Protein AF-A0A969VGE6-F1 (afdb_monomer_lite)

Structure (mmCIF, N/CA/C/O backbone):
data_AF-A0A969VGE6-F1
#
_entry.id   AF-A0A969VGE6-F1
#
loop_
_atom_site.group_PDB
_atom_site.id
_atom_site.type_symbol
_atom_site.label_atom_id
_atom_site.label_alt_id
_atom_site.label_comp_id
_atom_site.label_asym_id
_atom_site.label_entity_id
_atom_site.label_seq_id
_atom_site.pdbx_PDB_ins_code
_atom_site.Cartn_x
_atom_site.Cartn_y
_atom_site.Cartn_z
_atom_site.occupancy
_atom_site.B_iso_or_equiv
_atom_site.auth_seq_id
_atom_site.auth_comp_id
_atom_site.auth_asym_id
_atom_site.auth_atom_id
_atom_site.pdbx_PDB_model_num
ATOM 1 N N . MET A 1 1 ? -22.972 18.312 8.524 1.00 81.56 1 MET A N 1
ATOM 2 C CA . MET A 1 1 ? -21.758 17.666 9.068 1.00 81.56 1 MET A CA 1
ATOM 3 C C . MET A 1 1 ? -22.139 16.265 9.513 1.00 81.56 1 MET A C 1
ATOM 5 O O . MET A 1 1 ? -23.066 16.156 10.305 1.00 81.56 1 MET A O 1
ATOM 9 N N . GLN A 1 2 ? -21.509 15.220 8.972 1.00 86.50 2 GLN A N 1
ATOM 10 C CA . GLN A 1 2 ? -21.722 13.849 9.452 1.00 86.50 2 GLN A CA 1
ATOM 11 C C . GLN A 1 2 ? -20.735 13.562 10.598 1.00 86.50 2 GLN A C 1
ATOM 13 O O . GLN A 1 2 ? -19.533 13.720 10.386 1.00 86.50 2 GLN A O 1
ATOM 18 N N . PRO A 1 3 ? -21.205 13.208 11.808 1.00 89.62 3 PRO A N 1
ATOM 19 C CA . PRO A 1 3 ? -20.325 12.905 12.932 1.00 89.62 3 PRO A CA 1
ATOM 20 C C . PRO A 1 3 ? -19.694 11.512 12.800 1.00 89.62 3 PRO A C 1
ATOM 22 O O . PRO A 1 3 ? -20.323 10.574 12.308 1.00 89.62 3 PRO A O 1
ATOM 25 N N . ILE A 1 4 ? -18.464 11.369 13.297 1.00 87.62 4 ILE A N 1
ATOM 26 C CA . ILE A 1 4 ? -17.798 10.068 13.435 1.00 87.62 4 ILE A CA 1
ATOM 27 C C . ILE A 1 4 ? -18.341 9.393 14.695 1.00 87.62 4 ILE A C 1
ATOM 29 O O . ILE A 1 4 ? -18.264 9.961 15.782 1.00 87.62 4 ILE A O 1
ATOM 33 N N 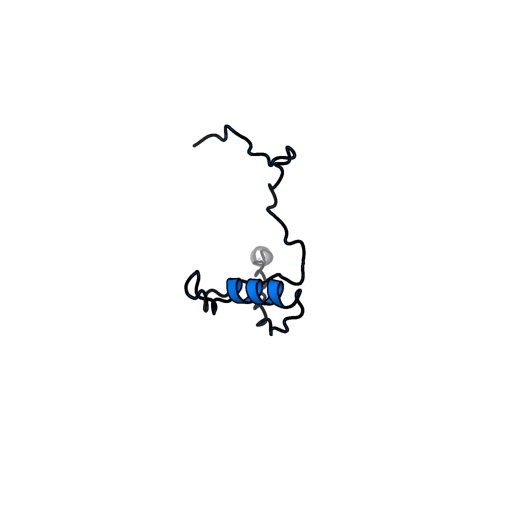. VAL A 1 5 ? -18.890 8.189 14.548 1.00 90.25 5 VAL A N 1
ATOM 34 C CA . VAL A 1 5 ? -19.573 7.470 15.640 1.00 90.25 5 VAL A CA 1
ATOM 35 C C . VAL A 1 5 ? -18.917 6.137 16.005 1.00 90.25 5 VAL A C 1
ATOM 37 O O . VAL A 1 5 ? -19.286 5.537 17.009 1.00 90.25 5 VAL A O 1
ATOM 40 N N . LEU A 1 6 ? -17.950 5.663 15.210 1.00 90.19 6 LEU A N 1
ATOM 41 C CA . LEU A 1 6 ? -17.327 4.345 15.362 1.00 90.19 6 LEU A CA 1
ATOM 42 C C . LEU A 1 6 ? -15.829 4.393 15.030 1.00 90.19 6 LEU A C 1
ATOM 44 O O . LEU A 1 6 ? -15.409 5.140 14.147 1.00 90.19 6 LEU A O 1
ATOM 48 N N . LYS A 1 7 ? -15.043 3.548 15.710 1.00 88.81 7 LYS A N 1
ATOM 49 C CA . LYS A 1 7 ? -13.639 3.247 15.385 1.00 88.81 7 LYS A CA 1
ATOM 50 C C . LYS A 1 7 ? -13.548 1.792 14.929 1.00 88.81 7 LYS A C 1
ATOM 52 O O . LYS A 1 7 ? -14.079 0.910 15.598 1.00 88.81 7 LYS A O 1
ATOM 57 N N . VAL A 1 8 ? -12.883 1.546 13.803 1.00 90.62 8 VAL A N 1
ATOM 58 C CA . VAL A 1 8 ? -12.683 0.194 13.262 1.00 90.62 8 VAL A CA 1
ATOM 59 C C . VAL A 1 8 ? -11.309 -0.308 13.689 1.00 90.62 8 VAL A C 1
ATOM 61 O O . VAL A 1 8 ? -10.305 0.343 13.413 1.00 90.62 8 VAL A O 1
ATOM 64 N N . ALA A 1 9 ? -11.269 -1.457 14.361 1.00 94.88 9 ALA A N 1
ATOM 65 C CA . ALA A 1 9 ? -10.040 -2.124 14.774 1.00 94.88 9 ALA A CA 1
ATOM 66 C C . ALA A 1 9 ? -9.854 -3.455 14.040 1.00 94.88 9 ALA A C 1
ATOM 68 O O . ALA A 1 9 ? -10.828 -4.097 13.647 1.00 94.88 9 ALA A O 1
ATOM 69 N N . ASN A 1 10 ? -8.598 -3.863 13.852 1.00 93.38 10 ASN A N 1
ATOM 70 C CA . ASN A 1 10 ? -8.268 -5.185 13.325 1.00 93.38 10 ASN A CA 1
ATOM 71 C C . ASN A 1 10 ? -8.539 -6.286 14.372 1.00 93.38 10 ASN A C 1
ATOM 73 O O . ASN A 1 10 ? -8.908 -6.007 15.513 1.00 93.38 10 ASN A O 1
ATOM 77 N N . ALA A 1 11 ? -8.315 -7.551 14.001 1.00 96.06 11 ALA A N 1
ATOM 78 C CA . ALA A 1 11 ? -8.505 -8.696 14.900 1.00 96.06 11 ALA A CA 1
ATOM 79 C C . ALA A 1 11 ? -7.653 -8.630 16.188 1.00 96.06 11 ALA A C 1
ATOM 81 O O . ALA A 1 11 ? -7.980 -9.280 17.176 1.00 96.06 11 ALA A O 1
ATOM 82 N N . SER A 1 12 ? -6.584 -7.832 16.189 1.00 94.88 12 SER A N 1
ATOM 83 C CA . SER A 1 12 ? -5.709 -7.590 17.340 1.00 94.88 12 SER A CA 1
ATOM 84 C C . SER A 1 12 ? -6.114 -6.360 18.164 1.00 94.88 12 SER A C 1
ATOM 86 O O . SER A 1 12 ? -5.398 -5.989 19.088 1.00 94.88 12 SER A O 1
ATOM 88 N N . GLY A 1 13 ? -7.228 -5.696 17.838 1.00 93.25 13 GLY A N 1
ATOM 89 C CA . GLY A 1 13 ? -7.694 -4.489 18.527 1.00 93.25 13 GLY A CA 1
ATOM 90 C C . GLY A 1 13 ? -6.961 -3.198 18.137 1.00 93.25 13 GLY A C 1
ATOM 91 O O . GLY A 1 13 ? -7.251 -2.141 18.696 1.00 93.25 13 GLY A O 1
ATOM 92 N N . PHE A 1 14 ? -6.049 -3.239 17.160 1.00 92.38 14 PHE A N 1
ATOM 93 C CA . PHE A 1 14 ? -5.308 -2.064 16.698 1.00 92.38 14 PHE A CA 1
ATOM 94 C C . PHE A 1 14 ? -6.080 -1.297 15.614 1.00 92.38 1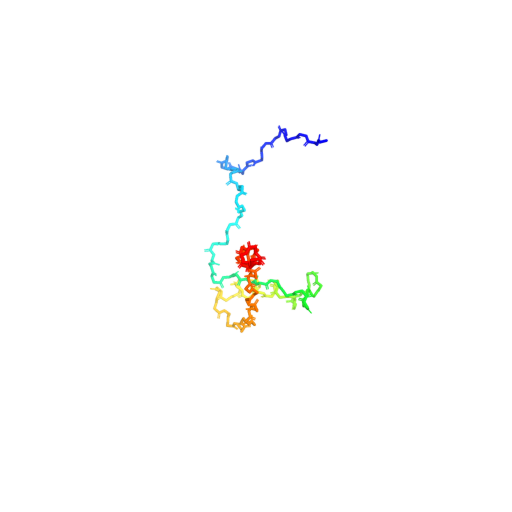4 PHE A C 1
ATOM 96 O O . PHE A 1 14 ? -6.658 -1.890 14.700 1.00 92.38 14 PHE A O 1
ATOM 103 N N . SER A 1 15 ? -6.100 0.033 15.725 1.00 91.38 15 SER A N 1
ATOM 104 C CA . SER A 1 15 ? -6.934 0.926 14.901 1.00 91.38 15 SER A CA 1
ATOM 105 C C . SER A 1 15 ? -6.300 2.294 14.616 1.00 91.38 15 SER A C 1
ATOM 107 O O . SER A 1 15 ? -6.939 3.153 14.011 1.00 91.38 15 SER A O 1
ATOM 109 N N . ASP A 1 16 ? -5.062 2.519 15.055 1.00 91.12 16 ASP A N 1
ATOM 110 C CA . ASP A 1 16 ? -4.392 3.820 14.997 1.00 91.12 16 ASP A CA 1
ATOM 111 C C . ASP A 1 16 ? -3.571 3.974 13.709 1.00 91.12 16 ASP A C 1
ATOM 113 O O . ASP A 1 16 ? -2.348 4.070 13.721 1.00 91.12 16 ASP A O 1
ATOM 117 N N . TYR A 1 17 ? -4.275 3.977 12.573 1.00 89.88 17 TYR A N 1
ATOM 118 C CA . TYR A 1 17 ? -3.704 4.205 11.238 1.00 89.88 17 TYR A CA 1
ATOM 119 C C . TYR A 1 17 ? -3.875 5.664 10.772 1.00 89.88 17 TYR A C 1
ATOM 121 O O . TYR A 1 17 ? -4.049 5.920 9.582 1.00 89.88 17 TYR A O 1
ATOM 129 N N . GLN A 1 18 ? -3.887 6.641 11.691 1.00 90.00 18 GLN A N 1
ATOM 130 C CA . GLN A 1 18 ? -4.197 8.047 11.368 1.00 90.00 18 GLN A CA 1
ATOM 131 C C . GLN A 1 18 ? -3.213 8.663 10.366 1.00 90.00 18 GLN A C 1
ATOM 133 O O . GLN A 1 18 ? -3.602 9.513 9.570 1.00 90.00 18 GLN A O 1
ATOM 138 N N . ASN A 1 19 ? -1.958 8.210 10.388 1.00 90.12 19 ASN A N 1
ATOM 139 C CA . ASN A 1 19 ? -0.900 8.688 9.497 1.00 90.12 19 ASN A CA 1
ATOM 140 C C . ASN A 1 19 ? -0.814 7.885 8.184 1.00 90.12 19 ASN A C 1
ATOM 142 O O . ASN A 1 19 ? 0.082 8.119 7.379 1.00 90.12 19 ASN A O 1
ATOM 146 N N . GLY A 1 20 ? -1.741 6.947 7.960 1.00 88.69 20 GLY A N 1
ATOM 147 C CA . GLY A 1 20 ? -1.708 6.007 6.843 1.00 88.69 20 GLY A CA 1
ATOM 148 C C . GLY A 1 20 ? -1.013 4.688 7.187 1.00 88.69 20 GLY A C 1
ATOM 149 O O . GLY A 1 20 ? -0.642 4.429 8.332 1.00 88.69 20 GLY A O 1
ATOM 150 N N . ILE A 1 21 ? -0.885 3.826 6.178 1.00 88.81 21 ILE A N 1
ATOM 151 C CA . ILE A 1 21 ? -0.172 2.548 6.268 1.00 88.81 21 ILE A CA 1
ATOM 152 C C . ILE A 1 21 ? 1.122 2.701 5.480 1.00 88.81 21 ILE A C 1
ATOM 154 O O . ILE A 1 21 ? 1.092 2.888 4.263 1.00 88.81 21 ILE A O 1
ATOM 158 N N . GLU A 1 22 ? 2.250 2.632 6.176 1.00 89.19 22 GLU A N 1
ATOM 159 C CA . GLU A 1 22 ? 3.559 2.710 5.539 1.00 89.19 22 GLU A CA 1
ATOM 160 C C . GLU A 1 22 ? 3.926 1.369 4.880 1.00 89.19 22 GLU A C 1
ATOM 162 O O . GLU A 1 22 ? 3.656 0.304 5.446 1.00 89.19 22 GLU A O 1
ATOM 167 N N . PRO A 1 23 ? 4.545 1.381 3.687 1.00 85.75 23 PRO A N 1
ATOM 168 C CA . PRO A 1 23 ? 5.070 0.168 3.077 1.00 85.75 23 PRO A CA 1
ATOM 169 C C . PRO A 1 23 ? 6.197 -0.433 3.924 1.00 85.75 23 PRO A C 1
ATOM 171 O O . PRO A 1 23 ? 7.125 0.270 4.313 1.00 85.75 23 PRO A O 1
ATOM 174 N N . GLU A 1 24 ? 6.183 -1.752 4.118 1.00 86.06 24 GLU A N 1
ATOM 175 C CA . GLU A 1 24 ? 7.258 -2.461 4.833 1.00 86.06 24 GLU A CA 1
ATOM 176 C C . GLU A 1 24 ? 8.620 -2.319 4.128 1.00 86.06 24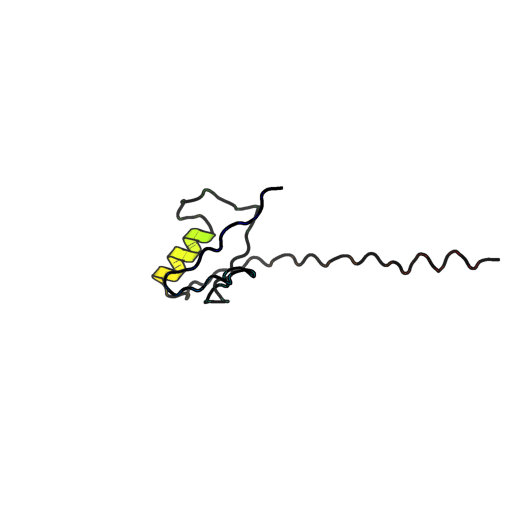 GLU A C 1
ATOM 178 O O . GLU A 1 24 ? 9.666 -2.255 4.770 1.00 86.06 24 GLU A O 1
ATOM 183 N N . ASN A 1 25 ? 8.617 -2.245 2.791 1.00 80.94 25 ASN A N 1
ATOM 184 C CA . ASN A 1 25 ? 9.833 -2.124 1.996 1.00 80.94 25 ASN A CA 1
ATOM 185 C C . ASN A 1 25 ? 9.965 -0.717 1.377 1.00 80.94 25 ASN A C 1
ATOM 187 O O . ASN A 1 25 ? 9.276 -0.428 0.392 1.00 80.94 25 ASN A O 1
ATOM 191 N N . PRO A 1 26 ? 10.899 0.128 1.857 1.00 77.19 26 PRO A N 1
ATOM 192 C CA . PRO A 1 26 ? 11.103 1.476 1.322 1.00 77.19 26 PRO A CA 1
ATOM 193 C C . PRO A 1 26 ? 11.651 1.477 -0.114 1.00 77.19 26 PRO A C 1
ATOM 195 O O . PRO A 1 26 ? 11.511 2.462 -0.832 1.00 77.19 26 PRO A O 1
ATOM 198 N N . ASN A 1 27 ? 12.221 0.362 -0.586 1.00 74.75 27 ASN A N 1
ATOM 199 C CA . ASN A 1 27 ? 12.660 0.209 -1.976 1.00 74.75 27 ASN A CA 1
ATOM 200 C C . ASN A 1 27 ? 11.500 -0.120 -2.937 1.00 74.75 27 ASN A C 1
ATOM 202 O O . ASN A 1 27 ? 11.715 -0.273 -4.142 1.00 74.75 27 ASN A O 1
ATOM 206 N N . ASN A 1 28 ? 10.271 -0.269 -2.430 1.00 78.69 28 ASN A N 1
ATOM 207 C CA . ASN A 1 28 ? 9.076 -0.534 -3.229 1.00 78.69 28 ASN A CA 1
ATOM 208 C C . ASN A 1 28 ? 8.128 0.672 -3.305 1.00 78.69 28 ASN A C 1
ATOM 210 O O . ASN A 1 28 ? 6.912 0.513 -3.370 1.00 78.69 28 ASN A O 1
ATOM 214 N N . ILE A 1 29 ? 8.689 1.879 -3.301 1.00 82.56 29 ILE A N 1
ATOM 215 C CA . ILE A 1 29 ? 7.939 3.118 -3.486 1.00 82.56 29 ILE A CA 1
ATOM 216 C C . ILE A 1 29 ? 7.983 3.476 -4.973 1.00 82.56 29 ILE A C 1
ATOM 218 O O . ILE A 1 29 ? 9.055 3.695 -5.538 1.00 82.56 29 ILE A O 1
ATOM 222 N N . LEU A 1 30 ? 6.813 3.518 -5.608 1.00 84.69 30 LEU A N 1
ATOM 223 C CA . LEU A 1 30 ? 6.646 3.956 -6.990 1.00 84.69 30 LEU A CA 1
ATOM 224 C C . LEU A 1 30 ? 5.780 5.216 -6.995 1.00 84.69 30 LEU A C 1
ATOM 226 O O . LEU A 1 30 ? 4.674 5.206 -6.463 1.00 84.69 30 LEU A O 1
ATOM 230 N N . ALA A 1 31 ? 6.297 6.298 -7.575 1.00 85.81 31 ALA A N 1
ATOM 231 C CA . ALA A 1 31 ? 5.519 7.512 -7.783 1.00 85.81 31 ALA A CA 1
ATOM 232 C C . ALA A 1 31 ? 4.521 7.306 -8.928 1.00 85.81 31 ALA A C 1
ATOM 234 O O . ALA A 1 31 ? 4.844 6.667 -9.931 1.00 85.81 31 ALA A O 1
ATOM 235 N N . GLU A 1 32 ? 3.324 7.863 -8.779 1.00 84.38 32 GLU A N 1
ATOM 236 C CA . GLU A 1 32 ? 2.309 7.841 -9.826 1.00 84.38 32 GLU A CA 1
ATOM 237 C C . GLU A 1 32 ? 2.704 8.766 -10.987 1.00 84.38 32 GLU A C 1
ATOM 239 O O . GLU A 1 32 ? 3.123 9.907 -10.778 1.00 84.38 32 GLU A O 1
ATOM 244 N N . ASP A 1 33 ? 2.567 8.267 -12.217 1.00 87.69 33 ASP A N 1
ATOM 245 C CA . ASP A 1 33 ? 2.753 9.049 -13.439 1.00 87.69 33 ASP A CA 1
ATOM 246 C C . ASP A 1 33 ? 1.386 9.337 -14.065 1.00 87.69 33 ASP A C 1
ATOM 248 O O . ASP A 1 33 ? 0.778 8.468 -14.691 1.00 87.69 33 ASP A O 1
ATOM 252 N N . LEU A 1 34 ? 0.914 10.581 -13.926 1.00 86.19 34 LEU A N 1
ATOM 253 C CA . LEU A 1 34 ? -0.361 11.032 -14.496 1.00 86.19 34 LEU A CA 1
ATOM 254 C C . LEU A 1 34 ? -0.400 10.928 -16.032 1.00 86.19 34 LEU A C 1
ATOM 256 O O . LEU A 1 34 ? -1.480 10.875 -16.617 1.00 86.19 34 LEU A O 1
ATOM 260 N N . GLY A 1 35 ? 0.760 10.888 -16.698 1.00 87.25 35 GLY A N 1
ATOM 261 C CA . GLY A 1 35 ? 0.864 10.664 -18.140 1.00 87.25 35 GLY A CA 1
ATOM 262 C C . GLY A 1 35 ? 0.751 9.192 -18.547 1.00 87.25 35 GLY A C 1
ATOM 263 O O . GLY A 1 35 ? 0.661 8.897 -19.738 1.00 87.25 35 GLY A O 1
ATOM 264 N N . ASN A 1 36 ? 0.761 8.269 -17.582 1.00 82.38 36 ASN A N 1
ATOM 265 C CA . ASN A 1 36 ? 0.736 6.829 -17.810 1.00 82.38 36 ASN A CA 1
ATOM 266 C C . ASN A 1 36 ? -0.087 6.086 -16.739 1.00 82.38 36 ASN A C 1
ATOM 268 O O . ASN A 1 36 ? 0.391 5.150 -16.097 1.00 82.38 36 ASN A O 1
ATOM 272 N N . LEU A 1 37 ? -1.349 6.488 -16.571 1.00 80.56 37 LEU A N 1
ATOM 273 C CA . LEU A 1 37 ? -2.276 5.845 -15.629 1.00 80.56 37 LEU A CA 1
ATOM 274 C C . LEU A 1 37 ? -2.761 4.462 -16.095 1.00 80.56 37 LEU A C 1
ATOM 276 O O . LEU A 1 37 ? -3.184 3.658 -15.271 1.00 80.56 37 LEU A O 1
ATOM 280 N N . SER A 1 38 ? -2.644 4.153 -17.395 1.00 83.94 38 SER A N 1
ATOM 281 C CA . SER A 1 38 ? -3.065 2.868 -17.979 1.00 83.94 38 SER A CA 1
ATOM 282 C C . SER A 1 38 ? -4.510 2.472 -17.588 1.00 83.94 38 SER A C 1
ATOM 284 O O . SER A 1 38 ? -5.323 3.321 -17.228 1.00 83.94 38 SER A O 1
ATOM 286 N N . GLN A 1 39 ? -4.882 1.198 -17.752 1.00 90.81 39 GLN A N 1
ATOM 287 C CA . GLN A 1 39 ? -6.184 0.659 -17.346 1.00 90.81 39 GLN A CA 1
ATOM 288 C C . GLN A 1 39 ? -5.999 -0.302 -16.167 1.00 90.81 39 GLN A C 1
ATOM 290 O O . GLN A 1 39 ? -5.212 -1.244 -16.282 1.00 90.81 39 GLN A O 1
ATOM 295 N N . LEU A 1 40 ? -6.770 -0.102 -15.090 1.00 88.94 40 LEU A N 1
ATOM 296 C CA . LEU A 1 40 ? -6.729 -0.956 -13.899 1.00 88.94 40 LEU A CA 1
ATOM 297 C C . LEU A 1 40 ? -6.962 -2.428 -14.253 1.00 88.94 40 LEU A C 1
ATOM 299 O O . LEU A 1 40 ? -7.915 -2.766 -14.961 1.00 88.94 40 LEU A O 1
ATOM 303 N N . GLY A 1 41 ? -6.097 -3.302 -13.738 1.00 88.50 41 GLY A N 1
ATOM 304 C CA . GLY A 1 41 ? -6.166 -4.745 -13.968 1.00 88.50 41 GLY A CA 1
ATOM 305 C C . GLY A 1 41 ? -5.481 -5.220 -15.252 1.00 88.50 41 GLY A C 1
ATOM 306 O O . GLY A 1 41 ? -5.404 -6.427 -15.484 1.00 88.50 41 GLY A O 1
ATOM 307 N N . ASN A 1 42 ? -4.944 -4.318 -16.078 1.00 91.50 42 ASN A N 1
ATOM 308 C CA . ASN A 1 42 ? -4.049 -4.703 -17.164 1.00 91.50 42 ASN A CA 1
ATOM 309 C C . ASN A 1 42 ? -2.691 -5.126 -16.572 1.00 91.50 42 ASN A C 1
ATOM 311 O O . ASN A 1 42 ? -2.067 -4.313 -15.898 1.00 91.50 42 ASN A O 1
ATOM 315 N N . PRO A 1 43 ? -2.158 -6.329 -16.857 1.00 88.31 43 PRO A N 1
ATOM 316 C CA . PRO A 1 43 ? -0.852 -6.759 -16.342 1.00 88.31 43 PRO A CA 1
ATOM 317 C C . PRO A 1 43 ? 0.317 -5.826 -16.692 1.00 88.31 43 PRO A C 1
ATOM 319 O O . PRO A 1 43 ? 1.350 -5.860 -16.027 1.00 88.31 43 PRO A O 1
ATOM 322 N N . ASN A 1 44 ? 0.161 -5.006 -17.734 1.00 87.19 44 ASN A N 1
ATOM 323 C CA . ASN A 1 44 ? 1.157 -4.030 -18.166 1.00 87.19 44 ASN A CA 1
ATOM 324 C C . ASN A 1 44 ? 1.046 -2.674 -17.451 1.00 87.19 44 ASN A C 1
ATOM 326 O O . ASN A 1 44 ? 1.873 -1.800 -17.707 1.00 87.19 44 ASN A O 1
ATOM 330 N N . GLU A 1 45 ? 0.053 -2.464 -16.582 1.00 91.81 45 GLU A N 1
ATOM 331 C CA . GLU A 1 45 ? -0.031 -1.231 -15.798 1.00 91.81 45 GLU A CA 1
ATOM 332 C C . GLU A 1 45 ? 1.141 -1.140 -14.798 1.00 91.81 45 GLU A C 1
ATOM 334 O O . GLU A 1 45 ? 1.622 -2.167 -14.298 1.00 91.81 45 GLU A O 1
ATOM 339 N N . PRO A 1 46 ? 1.611 0.076 -14.471 1.00 88.75 46 PRO A N 1
ATOM 340 C CA . PRO A 1 46 ? 2.858 0.259 -13.733 1.00 88.75 46 PRO A CA 1
ATOM 341 C C . PRO A 1 46 ? 2.827 -0.343 -12.320 1.00 88.75 46 PRO A C 1
ATOM 343 O O . PRO A 1 46 ? 3.779 -1.015 -11.915 1.00 88.75 46 PRO A O 1
ATOM 346 N N . PHE A 1 47 ? 1.735 -0.154 -11.572 1.00 89.88 47 PHE A N 1
ATOM 347 C CA . PHE A 1 47 ? 1.644 -0.624 -10.187 1.00 89.88 47 PHE A CA 1
ATOM 348 C C . PHE A 1 47 ? 1.462 -2.142 -10.084 1.00 89.88 47 PHE A C 1
ATOM 350 O O . PHE A 1 47 ? 2.174 -2.793 -9.316 1.00 89.88 47 PHE A O 1
ATOM 357 N N . LEU A 1 48 ? 0.568 -2.735 -10.879 1.00 90.94 48 LEU A N 1
ATOM 358 C CA . LEU A 1 48 ? 0.356 -4.184 -10.861 1.00 90.94 48 LEU A CA 1
ATOM 359 C C . LEU A 1 48 ? 1.585 -4.935 -11.371 1.00 90.94 48 LEU A C 1
ATOM 361 O O . LEU A 1 48 ? 2.012 -5.898 -10.736 1.00 9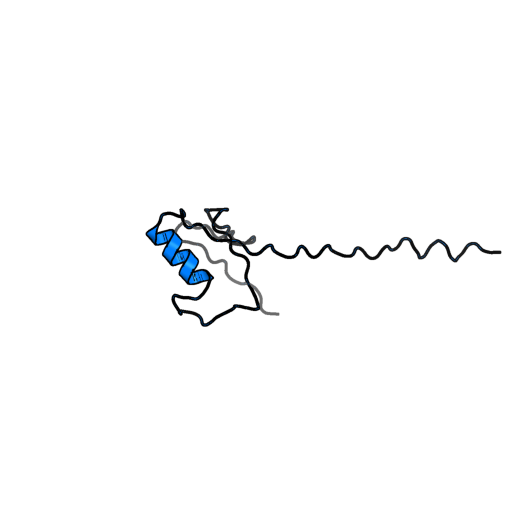0.94 48 LEU A O 1
ATOM 365 N N . SER A 1 49 ? 2.198 -4.469 -12.463 1.00 90.06 49 SER A N 1
ATOM 366 C CA . SER A 1 49 ? 3.440 -5.049 -12.984 1.00 90.06 49 SER A CA 1
ATOM 367 C C . SER A 1 49 ? 4.545 -5.044 -11.923 1.00 90.06 49 SER A C 1
ATOM 369 O O . SER A 1 49 ? 5.225 -6.055 -11.713 1.00 90.06 49 SER A O 1
ATOM 371 N N . ARG A 1 50 ? 4.668 -3.948 -11.155 1.00 86.69 50 ARG A N 1
ATOM 372 C CA . ARG A 1 50 ? 5.609 -3.861 -10.031 1.00 86.69 50 ARG A CA 1
ATOM 373 C C . ARG A 1 50 ? 5.317 -4.918 -8.973 1.00 86.69 50 ARG A C 1
ATOM 375 O O . ARG A 1 50 ? 6.240 -5.638 -8.590 1.00 86.69 50 ARG A O 1
ATOM 382 N N . VAL A 1 51 ? 4.067 -5.052 -8.539 1.00 89.38 51 VAL A N 1
ATOM 383 C CA . VAL A 1 51 ? 3.662 -6.057 -7.542 1.00 89.38 51 VAL A CA 1
ATOM 384 C C . VAL A 1 51 ? 3.944 -7.476 -8.038 1.00 89.38 51 VAL A C 1
ATOM 386 O O . VAL A 1 51 ? 4.569 -8.254 -7.321 1.00 89.38 51 VAL A O 1
ATOM 389 N N . LEU A 1 52 ? 3.584 -7.801 -9.281 1.00 90.88 52 LEU A N 1
ATOM 390 C CA . LEU A 1 52 ? 3.854 -9.110 -9.883 1.00 90.88 52 LEU A CA 1
ATOM 391 C C . LEU A 1 52 ? 5.356 -9.412 -9.932 1.00 90.88 52 LEU A C 1
ATOM 393 O O . LEU A 1 52 ? 5.788 -10.503 -9.559 1.00 90.88 52 LEU A O 1
ATOM 397 N N . SER A 1 53 ? 6.172 -8.434 -10.330 1.00 88.88 53 SER A N 1
ATOM 398 C CA . SER A 1 53 ? 7.630 -8.583 -10.332 1.00 88.88 53 SER A CA 1
ATOM 399 C C . SER A 1 53 ? 8.196 -8.772 -8.920 1.00 88.88 53 SER A C 1
ATOM 401 O O . SER A 1 53 ? 9.102 -9.585 -8.726 1.00 88.88 53 SER A O 1
ATOM 403 N N . PHE A 1 54 ? 7.649 -8.065 -7.926 1.00 87.38 54 PHE A N 1
ATOM 404 C CA . PHE A 1 54 ? 8.071 -8.150 -6.533 1.00 87.38 54 PHE A CA 1
ATOM 405 C C . PHE A 1 54 ? 7.771 -9.534 -5.955 1.00 87.38 54 PHE A C 1
ATOM 407 O O . PHE A 1 54 ? 8.677 -10.165 -5.415 1.00 87.38 54 PHE A O 1
ATOM 414 N N . ILE A 1 55 ? 6.548 -10.031 -6.160 1.00 88.62 55 ILE A N 1
ATOM 415 C CA . ILE A 1 55 ? 6.115 -11.373 -5.751 1.00 88.62 55 ILE A CA 1
ATOM 416 C C . ILE A 1 55 ? 6.981 -12.450 -6.418 1.00 88.62 55 ILE A C 1
ATOM 418 O O . ILE A 1 55 ? 7.467 -13.350 -5.738 1.00 88.62 55 ILE A O 1
ATOM 422 N N . ASN A 1 56 ? 7.232 -12.344 -7.727 1.00 89.94 56 ASN A N 1
ATOM 423 C CA . ASN A 1 56 ? 7.963 -13.376 -8.470 1.00 89.94 56 ASN A CA 1
ATOM 424 C C . ASN A 1 56 ? 9.473 -13.400 -8.180 1.00 89.94 56 ASN A C 1
ATOM 426 O O . ASN A 1 56 ? 10.091 -14.460 -8.227 1.00 89.94 56 ASN A O 1
ATOM 430 N N . THR A 1 57 ? 10.097 -12.243 -7.933 1.00 85.38 57 THR A N 1
ATOM 431 C CA . THR A 1 57 ? 11.571 -12.129 -7.855 1.00 85.38 57 THR A CA 1
ATOM 432 C C . THR A 1 57 ? 12.109 -11.814 -6.459 1.00 85.38 57 THR A C 1
ATOM 434 O O . THR A 1 57 ? 13.331 -11.824 -6.262 1.00 85.38 57 THR A O 1
ATOM 437 N N . GLY A 1 58 ? 11.225 -11.528 -5.497 1.00 78.44 58 GLY A N 1
ATOM 438 C CA . GLY A 1 58 ? 11.586 -11.085 -4.149 1.00 78.44 58 GLY A CA 1
ATOM 439 C C . GLY A 1 58 ? 12.169 -9.669 -4.117 1.00 78.44 58 GLY A C 1
ATOM 440 O O . GLY A 1 58 ? 13.050 -9.385 -3.314 1.00 78.44 58 GLY A O 1
ATOM 441 N N . GLY A 1 59 ? 11.748 -8.793 -5.036 1.00 69.81 59 GLY A N 1
ATOM 442 C CA . GLY A 1 59 ? 12.193 -7.393 -5.079 1.00 69.81 59 GLY A CA 1
ATOM 443 C C . GLY A 1 59 ? 13.521 -7.126 -5.797 1.00 69.81 59 GLY A C 1
ATOM 444 O O . GLY A 1 59 ? 14.015 -6.005 -5.747 1.00 69.81 59 GLY A O 1
ATOM 445 N N . ARG A 1 60 ? 14.076 -8.104 -6.526 1.00 67.38 60 ARG A N 1
ATOM 446 C CA . ARG A 1 60 ? 15.300 -7.938 -7.343 1.00 67.38 60 ARG A CA 1
ATOM 447 C C . ARG A 1 60 ? 15.052 -7.346 -8.741 1.00 67.38 60 ARG A C 1
ATOM 449 O O . ARG A 1 60 ? 15.933 -7.388 -9.595 1.00 67.38 60 ARG A O 1
ATOM 456 N N . GLY A 1 61 ? 13.859 -6.810 -8.995 1.00 63.84 61 GLY A N 1
ATOM 457 C CA . GLY A 1 61 ? 13.518 -6.171 -10.266 1.00 63.84 61 GLY A CA 1
ATOM 458 C C . GLY A 1 61 ? 14.226 -4.825 -10.433 1.00 63.84 61 GLY A C 1
ATOM 459 O O . GLY A 1 61 ? 13.955 -3.889 -9.677 1.00 63.84 61 GLY A O 1
ATOM 460 N N . VAL A 1 62 ? 15.104 -4.723 -11.433 1.00 57.94 62 VAL A N 1
ATOM 461 C CA . VAL A 1 62 ? 15.779 -3.477 -11.819 1.00 57.94 62 VAL A CA 1
ATOM 462 C C . VAL A 1 62 ? 14.827 -2.661 -12.688 1.00 57.94 62 VAL A C 1
ATOM 464 O O . VAL A 1 62 ? 14.466 -3.098 -13.778 1.00 57.94 62 VAL A O 1
ATOM 467 N N . PHE A 1 63 ? 14.428 -1.477 -12.226 1.00 61.06 63 PHE A N 1
ATOM 468 C CA . PHE A 1 63 ? 13.629 -0.550 -13.025 1.00 61.06 63 PHE A CA 1
ATOM 469 C C . PHE A 1 63 ? 14.207 0.859 -12.939 1.00 61.06 63 PHE A C 1
ATOM 471 O O . PHE A 1 63 ? 14.618 1.317 -11.875 1.00 61.06 63 PHE A O 1
ATOM 478 N N . SER A 1 64 ? 14.249 1.533 -14.089 1.00 55.06 64 SER A N 1
ATOM 479 C CA . SER A 1 64 ? 14.663 2.928 -14.195 1.00 55.06 64 SER A CA 1
ATOM 480 C C . SER A 1 64 ? 13.541 3.807 -13.653 1.00 55.06 64 SER A C 1
ATOM 482 O O . SER A 1 64 ? 12.513 3.997 -14.302 1.00 55.06 64 SER A O 1
ATOM 484 N N . SER A 1 65 ? 13.712 4.324 -12.440 1.00 57.34 65 SER A N 1
ATOM 485 C CA . SER A 1 65 ? 12.863 5.397 -11.935 1.00 57.34 65 SER A CA 1
ATOM 486 C C . SER A 1 65 ? 13.105 6.637 -12.793 1.00 57.34 65 SER A C 1
ATOM 488 O O . SER A 1 65 ? 14.197 7.213 -12.760 1.00 57.34 65 SER A O 1
ATOM 490 N N . LYS A 1 66 ? 12.096 7.056 -13.563 1.00 58.03 66 LYS A N 1
ATOM 491 C CA . LYS A 1 66 ? 12.105 8.368 -14.212 1.00 58.03 66 LYS A CA 1
ATOM 492 C C . LYS A 1 66 ? 12.243 9.411 -13.101 1.00 58.03 66 LYS A C 1
ATOM 494 O O . LYS A 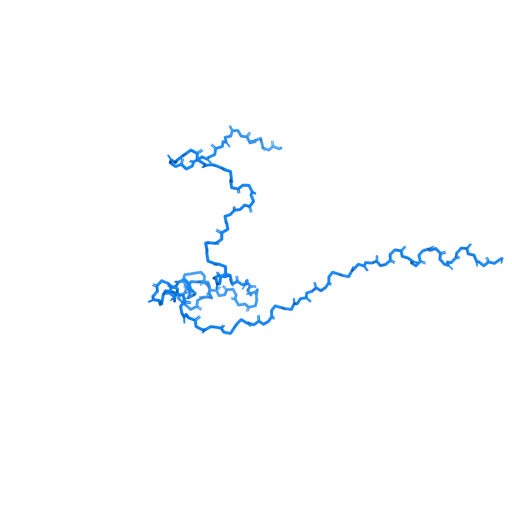1 66 ? 11.498 9.373 -12.125 1.00 58.03 66 LYS A O 1
ATOM 499 N N . SER A 1 67 ? 13.244 10.282 -13.202 1.00 56.97 67 SER A N 1
ATOM 500 C CA . SER A 1 67 ? 13.522 11.293 -12.183 1.00 56.97 67 SER A CA 1
ATOM 501 C C . SER A 1 67 ? 12.277 12.144 -11.947 1.00 56.97 67 SER A C 1
ATOM 503 O O . SER A 1 67 ? 11.826 12.836 -12.861 1.00 56.97 67 SER A O 1
ATOM 505 N N . VAL A 1 68 ? 11.735 12.098 -10.729 1.00 60.69 68 VAL A N 1
ATOM 506 C CA . VAL A 1 68 ? 10.682 13.018 -10.293 1.00 60.69 68 VAL A CA 1
ATOM 507 C C . VAL A 1 68 ? 11.234 14.433 -10.443 1.00 60.69 68 VAL A C 1
ATOM 509 O O . VAL A 1 68 ? 12.262 14.765 -9.846 1.00 60.69 68 VAL A O 1
ATOM 512 N N . LEU A 1 69 ? 10.587 15.257 -11.269 1.00 59.03 69 LEU A N 1
ATOM 513 C CA . LEU A 1 69 ? 10.884 16.683 -11.326 1.00 59.03 69 LEU A CA 1
ATOM 514 C C . LEU A 1 69 ? 10.568 17.255 -9.943 1.00 59.03 69 LEU A C 1
ATOM 516 O O . LEU A 1 69 ? 9.413 17.299 -9.525 1.00 59.03 69 LEU A O 1
ATOM 520 N N . LYS A 1 70 ? 11.609 17.631 -9.198 1.00 53.06 70 LYS A N 1
ATOM 521 C CA . LYS A 1 70 ? 11.448 18.313 -7.917 1.00 53.06 70 LYS A CA 1
ATOM 522 C C . LYS A 1 70 ? 10.916 19.711 -8.210 1.00 53.06 70 LYS A C 1
ATOM 524 O O . LYS A 1 70 ? 11.651 20.560 -8.709 1.00 53.06 70 LYS A O 1
ATOM 529 N N . PHE A 1 71 ? 9.640 19.940 -7.928 1.00 59.97 71 PHE A N 1
ATOM 530 C CA . PHE A 1 71 ? 9.086 21.286 -7.913 1.00 59.97 71 PHE A CA 1
ATOM 531 C C . PHE A 1 71 ? 9.546 21.955 -6.620 1.00 59.97 71 PHE A C 1
ATOM 533 O O . PHE A 1 71 ? 9.089 21.605 -5.534 1.00 59.97 71 PHE A O 1
ATOM 540 N N . ASN A 1 72 ? 10.502 22.877 -6.724 1.00 62.44 72 ASN A N 1
ATOM 541 C CA . ASN A 1 72 ? 10.862 23.720 -5.592 1.00 62.44 72 ASN A CA 1
ATOM 542 C C . ASN A 1 72 ? 9.663 24.624 -5.280 1.00 62.44 72 ASN A C 1
ATOM 544 O O . ASN A 1 72 ? 9.162 25.308 -6.174 1.00 62.44 72 ASN A O 1
ATOM 548 N N . HIS A 1 73 ? 9.205 24.612 -4.027 1.00 53.75 73 HIS A N 1
ATOM 549 C CA . HIS A 1 73 ? 8.235 25.579 -3.529 1.00 53.75 73 HIS A CA 1
ATOM 550 C C . HIS A 1 73 ? 8.824 26.982 -3.721 1.00 53.75 73 HIS A C 1
ATOM 552 O O . HIS A 1 73 ? 9.894 27.291 -3.193 1.00 53.75 73 HIS A O 1
ATOM 558 N N . LEU A 1 74 ? 8.171 27.800 -4.545 1.00 54.94 74 LEU A N 1
ATOM 559 C CA . LEU A 1 74 ? 8.519 29.205 -4.701 1.00 54.94 74 LEU A CA 1
ATOM 560 C C . LEU A 1 74 ? 7.987 29.926 -3.464 1.00 54.94 74 LEU A C 1
ATOM 562 O O . LEU A 1 74 ? 6.828 30.328 -3.428 1.00 54.94 74 LEU A O 1
ATOM 566 N N . GLU A 1 75 ? 8.827 30.061 -2.442 1.00 55.81 75 GLU A N 1
ATOM 567 C CA . GLU A 1 75 ? 8.574 31.005 -1.356 1.00 55.81 75 GLU A CA 1
ATOM 568 C C . GLU A 1 75 ? 8.447 32.399 -1.990 1.00 55.81 75 GLU A C 1
ATOM 570 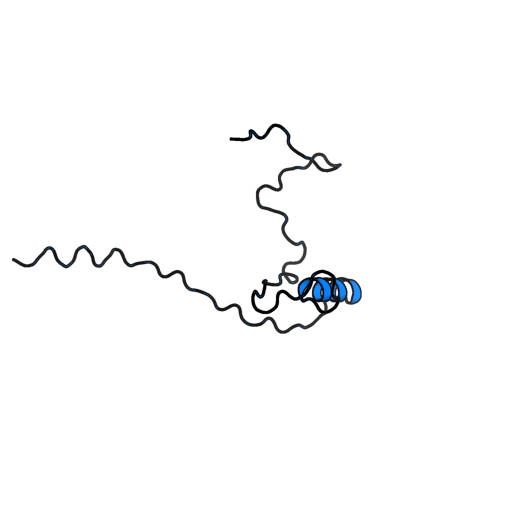O O . GLU A 1 75 ? 9.410 32.944 -2.539 1.00 55.81 75 GLU A O 1
ATOM 575 N N . THR A 1 76 ? 7.245 32.976 -1.980 1.00 51.94 76 THR A N 1
ATOM 576 C CA . THR A 1 76 ? 7.070 34.384 -2.333 1.00 51.94 76 THR A CA 1
ATOM 577 C C . THR A 1 76 ? 7.799 35.212 -1.282 1.00 51.94 76 THR A C 1
ATOM 579 O O . THR A 1 76 ? 7.390 35.259 -0.123 1.00 51.94 76 THR A O 1
ATOM 582 N N . ASN A 1 77 ? 8.904 35.841 -1.679 1.00 49.88 77 ASN A N 1
ATOM 583 C CA . ASN A 1 77 ? 9.668 36.750 -0.836 1.00 49.88 77 ASN A CA 1
ATOM 584 C C . ASN A 1 77 ? 8.793 37.945 -0.414 1.00 49.88 77 ASN A C 1
ATOM 586 O O . ASN A 1 77 ? 8.734 38.950 -1.119 1.00 49.88 77 ASN A O 1
ATOM 590 N N . ASN A 1 78 ? 8.192 37.883 0.777 1.00 57.72 78 ASN A N 1
ATOM 591 C CA . ASN A 1 78 ? 7.570 39.034 1.455 1.00 57.72 78 ASN A CA 1
ATOM 592 C C . ASN A 1 78 ? 8.599 40.094 1.917 1.00 57.72 78 ASN A C 1
ATOM 594 O O . ASN A 1 78 ? 8.321 40.910 2.790 1.00 57.72 78 ASN A O 1
ATOM 598 N N . SER A 1 79 ? 9.807 40.109 1.354 1.00 47.12 79 SER A N 1
ATOM 599 C CA . SER A 1 79 ? 10.862 41.077 1.664 1.00 47.12 79 SER A CA 1
ATOM 600 C C . SER A 1 79 ? 10.910 42.276 0.707 1.00 47.12 79 SER A C 1
ATOM 602 O O . SER A 1 79 ? 11.697 43.188 0.947 1.00 47.12 79 SER A O 1
ATOM 604 N N . ILE A 1 80 ? 10.066 42.332 -0.334 1.00 51.41 80 ILE A N 1
ATOM 605 C CA . ILE A 1 80 ? 10.015 43.486 -1.260 1.00 51.41 80 ILE A CA 1
ATOM 606 C C . ILE A 1 80 ? 9.080 44.609 -0.756 1.00 51.41 80 ILE A C 1
ATOM 608 O O . ILE A 1 80 ? 9.185 45.741 -1.218 1.00 51.41 80 ILE A O 1
ATOM 612 N N . GLU A 1 81 ? 8.227 44.376 0.247 1.00 47.81 81 GLU A N 1
ATOM 613 C CA . GLU A 1 81 ? 7.261 45.407 0.678 1.00 47.81 81 GLU A CA 1
ATOM 614 C C . GLU A 1 81 ? 7.842 46.515 1.579 1.00 47.81 81 GLU A C 1
ATOM 616 O O . GLU A 1 81 ? 7.215 47.560 1.733 1.00 47.81 81 GLU A O 1
ATOM 621 N N . ASN A 1 82 ? 9.065 46.371 2.106 1.00 49.38 82 ASN A N 1
ATOM 622 C CA . ASN A 1 82 ? 9.646 47.365 3.024 1.00 49.38 82 ASN A CA 1
ATOM 623 C C . ASN A 1 82 ? 10.700 48.302 2.406 1.00 49.38 82 ASN A C 1
ATOM 625 O O . ASN A 1 82 ? 11.281 49.106 3.133 1.00 49.38 82 ASN A O 1
ATOM 629 N N . SER A 1 83 ? 10.954 48.252 1.093 1.00 48.44 83 SER A N 1
ATOM 630 C CA . SER A 1 83 ? 11.955 49.121 0.442 1.00 48.44 83 SER A CA 1
ATOM 631 C C . SER A 1 83 ? 11.383 50.283 -0.380 1.00 48.44 83 SER A C 1
ATOM 633 O O . SER A 1 83 ? 12.164 51.081 -0.888 1.00 48.44 83 SER A O 1
ATOM 635 N N . LEU A 1 84 ? 10.055 50.439 -0.476 1.00 46.94 84 LEU A N 1
ATOM 636 C CA . LEU A 1 84 ? 9.416 51.552 -1.207 1.00 46.94 84 LEU A CA 1
ATOM 637 C C . LEU A 1 84 ? 8.833 52.664 -0.310 1.00 46.94 84 LEU A C 1
ATOM 639 O O . LEU A 1 84 ? 8.287 53.631 -0.831 1.00 46.94 84 LEU A O 1
ATOM 643 N N . PHE A 1 85 ? 8.975 52.574 1.019 1.00 49.53 85 PHE A N 1
ATOM 644 C CA . PHE A 1 85 ? 8.456 53.583 1.966 1.00 49.53 85 PHE A CA 1
ATOM 645 C C . PHE A 1 85 ? 9.519 54.493 2.605 1.00 49.53 85 PHE A C 1
ATOM 647 O O . PHE A 1 85 ? 9.212 55.243 3.527 1.00 49.53 85 PHE A O 1
ATOM 654 N N . TYR A 1 86 ? 10.752 54.487 2.097 1.00 45.84 86 TYR A N 1
ATOM 655 C CA . TYR A 1 86 ? 11.762 55.487 2.456 1.00 45.84 86 TYR A CA 1
ATOM 656 C C . TYR A 1 86 ? 12.401 56.087 1.202 1.00 45.84 86 TYR A C 1
ATOM 658 O O . TYR A 1 86 ? 13.576 55.885 0.921 1.00 45.84 86 TYR A O 1
ATOM 666 N N . GLU A 1 87 ? 11.626 56.884 0.475 1.00 42.00 87 GLU A N 1
ATOM 667 C CA . GLU A 1 87 ? 12.177 58.039 -0.229 1.00 42.00 87 GLU A CA 1
ATOM 668 C C . GLU A 1 87 ? 11.310 59.266 0.081 1.00 42.00 87 GLU A C 1
ATOM 670 O O . GLU A 1 87 ? 10.122 59.153 0.371 1.00 42.00 87 GLU A O 1
ATOM 675 N N . LYS A 1 88 ? 11.996 60.399 0.175 1.00 42.81 88 LYS A N 1
ATOM 676 C CA . LYS A 1 88 ? 11.683 61.600 0.953 1.00 42.81 88 LYS A CA 1
ATOM 677 C C . LYS A 1 88 ? 10.601 62.488 0.344 1.00 42.81 88 LYS A C 1
ATOM 679 O O . LYS A 1 88 ? 10.577 62.596 -0.900 1.00 42.81 88 LYS A O 1
#

Radius of gyration: 23.22 Å; chains: 1; bounding box: 38×75×37 Å

Sequence (88 aa):
MQPIVLKVANASGFSDYQNGIEPENPNNILAEDLGNLSQLGNPNEPFLSRVLSFINTGGRGVFSSKSVLKFNHLETNNSIENSLFYEK

pLDDT: mean 76.46, std 16.6, range [42.0, 96.06]

Foldseek 3Di:
DDDDDDFDADPVRDGPCVVHDDDPDPLLDADDDPVQQDDPPDCPRDNNVSVVCCVVPVSPDDDDRDDDPDDDPPPPPPPPPPPPPDDD

Secondary structure (DSSP, 8-state):
-PPP------TTS----TT----S-GGG-----TT----TT-TTSHHHHHHHHHHHHTS------PPP---------TTSTTSSS---